Protein AF-A0A920QEJ7-F1 (afdb_monomer)

Secondary structure (DSSP, 8-state):
---TTHHHHTTS---S--EEEEEE-S--TTS-SPPEEEEEETTEEEEEETTT--EEEEETTT-TT--S--TTTSHHHHHHHHHHHHHHHHHTTPPPPPPPPP---

pLDDT: mean 90.76, std 13.03, range [43.34, 98.88]

Solvent-accessible surface area (backbone atoms only — not comparable to full-atom values): 6375 Å² total; per-residue (Å²): 134,86,70,67,58,53,37,52,80,68,70,74,46,74,61,84,73,67,64,49,78,49,78,42,65,52,66,54,98,82,60,82,58,79,33,30,35,34,34,35,52,78,52,33,37,35,40,36,36,62,80,81,67,49,66,43,21,28,45,49,78,86,35,74,80,63,79,60,75,36,25,86,82,39,48,70,58,38,57,51,50,51,51,51,45,54,48,50,41,61,76,67,68,56,80,76,64,78,69,74,77,79,80,81,126

Foldseek 3Di:
DDPQCVCVVVVVDDRPDQKDKDFAQDADPVNPDFGWMWMDGPQKIKIAGQQVRDIFMDRCVVCVPSPDGCCVVCVVVNVVRVVVRVVVCVVVVPDHHDHPDPDDD

Mean predicted aligned error: 5.77 Å

Nearest PDB structures (foldseek):
  7stv-assembly1_A-2  TM=8.929E-01  e=4.444E-08  Pedobacter yulinensis
  7stt-assembly1_A  TM=8.824E-01  e=5.049E-08  Pedobacter yulinensis
  6ust-assembly1_D-3  TM=9.494E-01  e=2.487E-07  Hungatella hathewayi
  7all-assembly1_AAA  TM=8.275E-01  e=1.475E-05  Bacteroides thetaiotaomicron VPI-5482
  7ebq-assembly1_A  TM=8.452E-01  e=1.465E-04  Akkermansia muciniphila ATCC BAA-835

Sequence (105 aa):
MERVWFPLFQQSGKPKRKELFFHFPNYAWHMDNRLGGAVRSGDHKLIRNYDDGSVELYNLKSDLGETKNLAKRHPNLAKRLDRKLGRWLKETDAWMPRPPKPSGK

Radius of gyration: 16.32 Å; Cα contacts (8 Å, |Δi|>4): 141; chains: 1; bounding box: 55×28×36 Å

Structure (mmCIF, N/CA/C/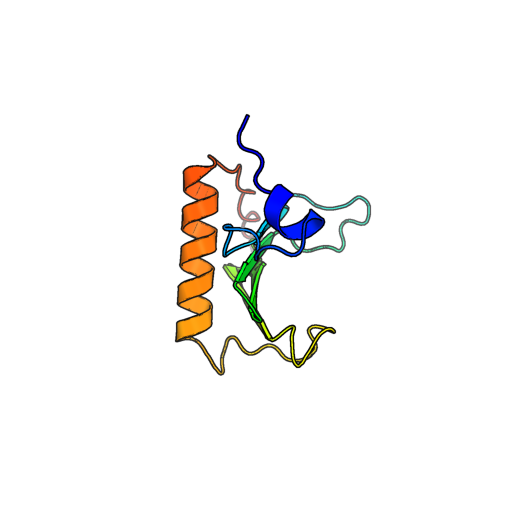O backbone):
data_AF-A0A920QEJ7-F1
#
_entry.id   AF-A0A920QEJ7-F1
#
loop_
_atom_site.group_PDB
_atom_site.id
_atom_site.type_symbol
_atom_site.label_atom_id
_atom_site.label_alt_id
_atom_site.label_comp_id
_atom_site.label_asym_id
_atom_site.label_entity_id
_atom_site.label_seq_id
_atom_site.pdbx_PDB_ins_code
_atom_site.Cartn_x
_atom_site.Cartn_y
_atom_site.Cartn_z
_atom_site.occupancy
_atom_site.B_iso_or_equiv
_atom_site.auth_seq_id
_atom_site.auth_comp_id
_atom_site.auth_asym_id
_atom_site.auth_atom_id
_atom_site.pdbx_PDB_model_num
ATOM 1 N N . MET A 1 1 ? -29.436 -1.795 -7.625 1.00 45.91 1 MET A N 1
ATOM 2 C CA . MET A 1 1 ? -28.375 -0.855 -7.198 1.00 45.91 1 MET A CA 1
ATOM 3 C C . MET A 1 1 ? -28.176 -1.026 -5.694 1.00 45.91 1 MET A C 1
ATOM 5 O O . MET A 1 1 ? -29.005 -0.556 -4.922 1.00 45.91 1 MET A O 1
ATOM 9 N N . GLU A 1 2 ? -27.181 -1.804 -5.260 1.00 52.84 2 GLU A N 1
ATOM 10 C CA . GLU A 1 2 ? -26.956 -2.043 -3.826 1.00 52.84 2 GLU A CA 1
ATOM 11 C C . GLU A 1 2 ? -26.425 -0.776 -3.140 1.00 52.84 2 GLU A C 1
ATOM 13 O O . GLU A 1 2 ? -25.421 -0.194 -3.548 1.00 52.84 2 GLU A O 1
ATOM 18 N N . ARG A 1 3 ? -27.114 -0.329 -2.084 1.00 61.12 3 ARG A N 1
ATOM 19 C CA . ARG A 1 3 ? -26.794 0.895 -1.334 1.00 61.12 3 ARG A CA 1
ATOM 20 C C . ARG A 1 3 ? -25.734 0.613 -0.266 1.00 61.12 3 ARG A C 1
ATOM 22 O O . ARG A 1 3 ? -26.015 0.630 0.929 1.00 61.12 3 ARG A O 1
ATOM 29 N N . VAL A 1 4 ? -24.506 0.342 -0.702 1.00 63.84 4 VAL A N 1
ATOM 30 C CA . VAL A 1 4 ? -23.386 -0.109 0.154 1.00 63.84 4 VAL A CA 1
ATOM 31 C C . VAL A 1 4 ? -23.019 0.890 1.272 1.00 63.84 4 VAL A C 1
ATOM 33 O O . VAL A 1 4 ? -22.476 0.492 2.302 1.00 63.84 4 VAL A O 1
ATOM 36 N N . TRP A 1 5 ? -23.351 2.174 1.107 1.00 66.31 5 TRP A N 1
ATOM 37 C CA . TRP A 1 5 ? -22.973 3.259 2.026 1.00 66.31 5 TRP A CA 1
ATOM 38 C C . TRP A 1 5 ? -24.079 3.711 2.987 1.00 66.31 5 TRP A C 1
ATOM 40 O O . TRP A 1 5 ? -23.798 4.444 3.931 1.00 66.31 5 TRP A O 1
ATOM 50 N N . PHE A 1 6 ? -25.323 3.265 2.785 1.00 73.19 6 PHE A N 1
ATOM 51 C CA . PHE A 1 6 ? -26.481 3.712 3.571 1.00 73.19 6 PHE A CA 1
ATOM 52 C C . PHE A 1 6 ? -26.311 3.535 5.095 1.00 73.19 6 PHE A C 1
ATOM 54 O O . PHE A 1 6 ? -26.622 4.475 5.827 1.00 73.19 6 PHE A O 1
ATOM 61 N N . PRO A 1 7 ? -25.735 2.418 5.592 1.00 80.06 7 PRO A N 1
ATOM 62 C CA . PRO A 1 7 ? -25.519 2.238 7.028 1.00 80.06 7 PRO A CA 1
ATOM 63 C C . PRO A 1 7 ? -24.563 3.260 7.650 1.00 80.06 7 PRO A C 1
ATOM 65 O O . PRO A 1 7 ? -24.700 3.588 8.825 1.00 80.06 7 PRO A O 1
ATOM 68 N N . LEU A 1 8 ? -23.608 3.780 6.870 1.00 84.25 8 LEU A N 1
ATOM 69 C CA . LEU A 1 8 ? -22.655 4.772 7.360 1.00 84.25 8 LEU A CA 1
ATOM 70 C C . LEU A 1 8 ? -23.334 6.133 7.548 1.00 84.25 8 LEU A C 1
ATOM 72 O O . LEU A 1 8 ? -23.151 6.764 8.584 1.00 84.25 8 LEU A O 1
ATOM 76 N 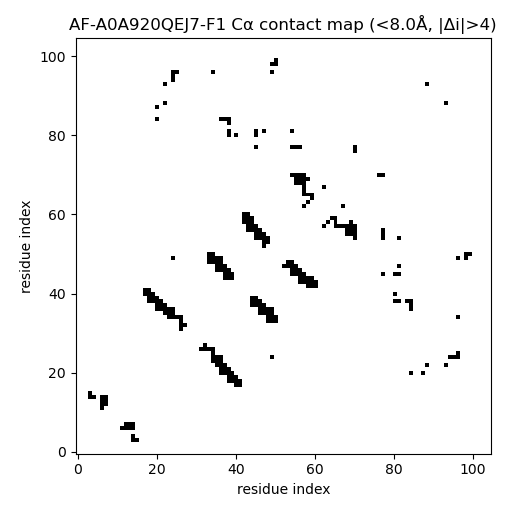N . PHE A 1 9 ? -24.156 6.557 6.582 1.00 86.00 9 PHE A N 1
ATOM 77 C CA . PHE A 1 9 ? -24.894 7.823 6.669 1.00 86.00 9 PHE A CA 1
ATOM 78 C C . PHE A 1 9 ? -25.968 7.810 7.757 1.00 86.00 9 PHE A C 1
ATOM 80 O O . PHE A 1 9 ? -26.212 8.829 8.389 1.00 86.00 9 PHE A O 1
ATOM 87 N N . GLN A 1 10 ? -26.583 6.652 7.998 1.00 88.94 10 GLN A N 1
ATOM 88 C CA . GLN A 1 10 ? -27.578 6.479 9.056 1.00 88.94 10 GLN A CA 1
ATOM 89 C C . GLN A 1 10 ? -26.970 6.147 10.423 1.00 88.94 10 GLN A C 1
ATOM 91 O O . GLN A 1 10 ? -27.717 5.934 11.372 1.00 88.94 10 GLN A O 1
ATOM 96 N N . GLN A 1 11 ? -25.639 6.038 10.522 1.00 85.19 11 GLN A N 1
ATOM 97 C CA . GLN A 1 11 ? -24.932 5.577 11.724 1.00 85.19 11 GLN A CA 1
ATOM 98 C C . GLN A 1 11 ? -25.437 4.222 12.268 1.00 85.19 11 GLN A C 1
ATOM 100 O O . GLN A 1 11 ? -25.219 3.885 13.428 1.00 85.19 11 GLN A O 1
ATOM 105 N N . SER A 1 12 ? -26.082 3.412 11.425 1.00 88.75 12 SER A N 1
ATOM 106 C CA . SER A 1 12 ? -26.687 2.127 11.796 1.00 88.75 12 SER A CA 1
ATOM 107 C C . SER A 1 12 ? -25.730 0.946 11.630 1.00 88.75 12 SER A C 1
ATOM 109 O O . SER A 1 12 ? -26.055 -0.185 11.989 1.00 88.75 12 SER A O 1
ATOM 111 N N . GLY A 1 13 ? -24.526 1.183 11.102 1.00 84.31 13 GLY A N 1
ATOM 112 C CA . GLY A 1 13 ? -23.497 0.159 11.008 1.00 84.31 13 GLY A CA 1
ATOM 113 C C . GLY A 1 13 ? -22.250 0.596 10.250 1.00 84.31 13 GLY A C 1
ATOM 114 O O . GLY A 1 13 ? -22.113 1.728 9.792 1.00 84.31 13 GLY A O 1
ATOM 115 N N . LYS A 1 14 ? -21.313 -0.343 10.103 1.00 80.81 14 LYS A N 1
ATOM 116 C CA . LYS A 1 14 ? -20.095 -0.157 9.304 1.00 80.81 14 LYS A CA 1
ATOM 117 C C . LYS A 1 14 ? -20.322 -0.643 7.867 1.00 80.81 14 LYS A C 1
ATOM 119 O O . LYS A 1 14 ? -21.116 -1.564 7.661 1.00 80.81 14 LYS A O 1
ATOM 124 N N . PRO A 1 15 ? -19.602 -0.092 6.872 1.00 80.81 15 PRO A N 1
ATOM 125 C CA . PRO A 1 15 ? -19.606 -0.644 5.523 1.00 80.81 15 PRO A CA 1
ATOM 126 C C . PRO A 1 15 ? -19.252 -2.136 5.546 1.00 80.81 15 PRO A C 1
ATOM 128 O O . PRO A 1 15 ? -18.331 -2.548 6.251 1.00 80.81 15 PRO A O 1
ATOM 131 N N . LYS A 1 16 ? -19.949 -2.947 4.740 1.00 83.56 16 LYS A N 1
ATOM 132 C CA . LYS A 1 16 ? -19.685 -4.397 4.646 1.00 83.56 16 LYS A CA 1
ATOM 133 C C . LYS A 1 16 ? -18.284 -4.715 4.104 1.00 83.56 16 LYS A C 1
ATOM 135 O O . LYS A 1 16 ? -17.745 -5.789 4.368 1.00 83.56 16 LYS A O 1
ATOM 140 N N . ARG A 1 17 ? -17.698 -3.799 3.327 1.00 86.12 17 ARG A N 1
ATOM 141 C CA . ARG A 1 17 ? -16.398 -3.977 2.674 1.00 86.12 17 ARG A CA 1
ATOM 142 C C . ARG A 1 17 ? -15.266 -3.971 3.708 1.00 86.12 17 ARG A C 1
ATOM 144 O O . ARG A 1 17 ? -15.055 -2.973 4.392 1.00 86.12 17 ARG A O 1
ATOM 151 N N . LYS A 1 18 ? -14.513 -5.073 3.779 1.00 90.56 18 LYS A N 1
ATOM 152 C CA . LYS A 1 18 ? -13.416 -5.267 4.744 1.00 90.56 18 LYS A CA 1
ATOM 153 C C . LYS A 1 18 ? -12.076 -4.699 4.264 1.00 90.56 18 LYS A C 1
ATOM 155 O O . LYS A 1 18 ? -11.255 -4.309 5.093 1.00 90.56 18 LYS A O 1
ATOM 160 N N . GLU A 1 19 ? -11.867 -4.623 2.949 1.00 96.31 19 GLU A N 1
ATOM 161 C CA . GL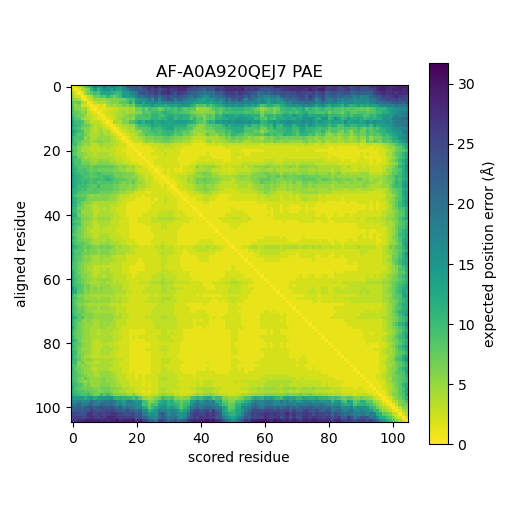U A 1 19 ? -10.606 -4.183 2.350 1.00 96.31 19 GLU A CA 1
ATOM 162 C C . GLU A 1 19 ? -10.786 -3.057 1.327 1.00 96.31 19 GLU A C 1
ATOM 164 O O . GLU A 1 19 ? -11.779 -3.003 0.600 1.00 96.31 19 GLU A O 1
ATOM 169 N N . LEU A 1 20 ? -9.826 -2.134 1.282 1.00 97.38 20 LEU A N 1
ATOM 170 C CA . LEU A 1 20 ? -9.630 -1.193 0.176 1.00 97.38 20 LEU A CA 1
ATOM 171 C C . LEU A 1 20 ? -8.448 -1.671 -0.654 1.00 97.38 20 LEU A C 1
ATOM 173 O O . LEU A 1 20 ? -7.417 -1.996 -0.069 1.00 97.38 20 LEU A O 1
ATOM 177 N N . PHE A 1 21 ? -8.579 -1.646 -1.974 1.00 98.44 21 PHE A N 1
ATOM 178 C CA . PHE A 1 21 ? -7.500 -1.972 -2.895 1.00 98.44 21 PHE A CA 1
ATOM 179 C C . PHE A 1 21 ? -7.195 -0.779 -3.792 1.00 98.44 21 PHE A C 1
ATOM 181 O O . PHE A 1 21 ? -8.096 -0.031 -4.168 1.00 98.44 21 PHE A O 1
ATOM 188 N N . PHE A 1 22 ? -5.921 -0.620 -4.121 1.00 98.19 22 PHE A N 1
ATOM 189 C CA . PHE A 1 22 ? -5.411 0.403 -5.017 1.00 98.19 22 PHE A CA 1
ATOM 190 C C . PHE A 1 22 ? -4.440 -0.254 -5.988 1.00 98.19 22 PHE A C 1
ATOM 192 O O . PHE A 1 22 ? -3.650 -1.119 -5.601 1.00 98.19 22 PHE A O 1
ATOM 199 N N . HIS A 1 23 ? -4.485 0.180 -7.238 1.00 98.06 23 HIS A N 1
ATOM 200 C CA . HIS A 1 23 ? -3.592 -0.273 -8.288 1.00 98.06 23 HIS A CA 1
ATOM 201 C C . HIS A 1 23 ? -3.135 0.941 -9.084 1.00 98.06 23 HIS A C 1
ATOM 203 O O . HIS A 1 23 ? -3.961 1.658 -9.643 1.00 98.06 23 HIS A O 1
ATOM 209 N N . PHE A 1 24 ? -1.828 1.183 -9.096 1.00 96.25 24 PHE A N 1
ATOM 210 C CA . PHE A 1 24 ? -1.221 2.289 -9.820 1.00 96.25 24 P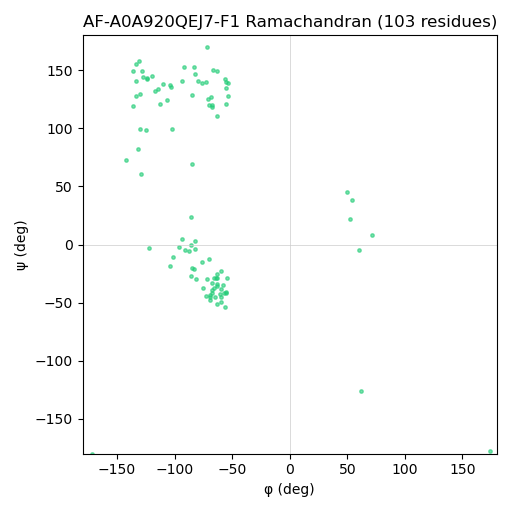HE A CA 1
ATOM 211 C C . PHE A 1 24 ? -0.028 1.766 -10.637 1.00 96.25 24 PHE A C 1
ATOM 213 O O . PHE A 1 24 ? 1.118 1.823 -10.185 1.00 96.25 24 PHE A O 1
ATOM 220 N N . PRO A 1 25 ? -0.289 1.195 -11.828 1.00 95.25 25 PRO A N 1
ATOM 221 C CA . PRO A 1 25 ? 0.727 0.596 -12.691 1.00 95.25 25 PRO A CA 1
ATOM 222 C C . PRO A 1 25 ? 1.393 1.632 -13.612 1.00 95.25 25 PRO A C 1
ATOM 224 O O . PRO A 1 25 ? 1.885 1.270 -14.675 1.00 95.25 25 PRO A O 1
ATOM 227 N N . ASN A 1 26 ? 1.375 2.915 -13.239 1.00 92.19 26 ASN A N 1
ATOM 228 C CA . ASN A 1 26 ? 1.855 4.014 -14.070 1.00 92.19 26 ASN A CA 1
ATOM 229 C C . ASN A 1 26 ? 2.797 4.931 -13.289 1.00 92.19 26 ASN A C 1
ATOM 231 O O . ASN A 1 26 ? 2.736 5.021 -12.060 1.00 92.19 26 ASN A O 1
ATOM 235 N N . TYR A 1 27 ? 3.632 5.658 -14.022 1.00 91.50 27 TYR A N 1
ATOM 236 C CA . TYR A 1 27 ? 4.288 6.837 -13.481 1.00 91.50 27 TYR A CA 1
ATOM 237 C C . TYR A 1 27 ? 3.320 8.023 -13.495 1.00 91.50 27 TYR A C 1
ATOM 239 O O . TYR A 1 27 ? 2.534 8.202 -14.428 1.00 91.50 27 TYR A O 1
ATOM 247 N N . ALA A 1 28 ? 3.373 8.830 -12.444 1.00 90.12 28 ALA A N 1
ATOM 248 C CA . ALA A 1 28 ? 2.801 10.162 -12.412 1.00 90.12 28 ALA A CA 1
ATOM 249 C C . ALA A 1 28 ? 3.646 11.109 -13.276 1.00 90.12 28 ALA A C 1
ATOM 251 O O . ALA A 1 28 ? 4.754 10.778 -13.691 1.00 90.12 28 ALA A O 1
ATOM 252 N N . TRP A 1 29 ? 3.135 12.315 -13.516 1.00 91.44 29 TRP A N 1
ATOM 253 C CA . TRP A 1 29 ? 3.764 13.325 -14.376 1.00 91.44 29 TRP A CA 1
ATOM 254 C C . TRP A 1 29 ? 5.217 13.669 -14.000 1.00 91.44 29 TRP A C 1
ATOM 256 O O . TRP A 1 29 ? 5.995 14.020 -14.880 1.00 91.44 29 TRP A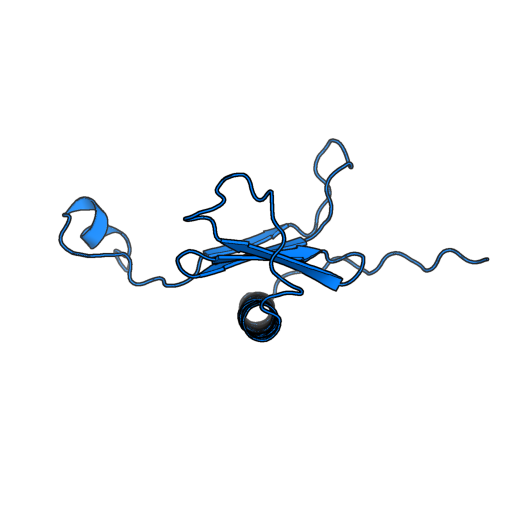 O 1
ATOM 266 N N . HIS A 1 30 ? 5.591 13.544 -12.724 1.00 92.06 30 HIS A N 1
ATOM 267 C CA . HIS A 1 30 ? 6.940 13.825 -12.226 1.00 92.06 30 HIS A CA 1
ATOM 268 C C . HIS A 1 30 ? 7.900 12.625 -12.308 1.00 92.06 30 HIS A C 1
ATOM 270 O O . HIS A 1 30 ? 9.067 12.778 -11.990 1.00 92.06 30 HIS A O 1
ATOM 276 N N . MET A 1 31 ? 7.438 11.431 -12.701 1.00 89.69 31 MET A N 1
ATOM 277 C CA . MET A 1 31 ? 8.243 10.203 -12.862 1.00 89.69 31 MET A CA 1
ATOM 278 C C . MET A 1 31 ? 8.966 9.669 -11.605 1.00 89.69 31 MET A C 1
ATOM 280 O O . MET A 1 31 ? 9.505 8.569 -11.643 1.00 89.69 31 MET A O 1
ATOM 284 N N . ASP A 1 32 ? 8.912 10.377 -10.476 1.00 89.75 32 ASP A N 1
ATOM 285 C CA . ASP A 1 32 ? 9.580 9.973 -9.225 1.00 89.75 32 ASP A CA 1
ATOM 286 C C . ASP A 1 32 ? 8.813 8.951 -8.362 1.00 89.75 32 ASP A C 1
ATOM 288 O O . ASP A 1 32 ? 9.307 8.520 -7.319 1.00 89.75 32 ASP A O 1
ATOM 292 N N . ASN A 1 33 ? 7.589 8.557 -8.732 1.00 91.31 33 ASN A N 1
ATOM 293 C CA . ASN A 1 33 ? 6.869 7.527 -7.977 1.00 91.31 33 ASN A CA 1
ATOM 294 C C . ASN A 1 33 ? 7.297 6.119 -8.401 1.00 91.31 33 ASN A C 1
ATOM 296 O O . ASN A 1 33 ? 7.602 5.855 -9.560 1.00 91.31 33 ASN A O 1
ATOM 300 N N . ARG A 1 34 ? 7.183 5.167 -7.476 1.00 92.62 34 ARG A N 1
ATOM 301 C CA . ARG A 1 34 ? 7.215 3.745 -7.824 1.00 92.62 34 ARG A CA 1
ATOM 302 C C . ARG A 1 34 ? 5.839 3.291 -8.298 1.00 92.62 34 ARG A C 1
ATOM 304 O O . ARG A 1 34 ? 4.806 3.784 -7.834 1.00 92.62 34 ARG A O 1
ATOM 311 N N . LEU A 1 35 ? 5.831 2.343 -9.228 1.00 95.12 35 LEU A N 1
ATOM 312 C CA . LEU A 1 35 ? 4.621 1.639 -9.634 1.00 95.12 35 LEU A CA 1
ATOM 313 C C . LEU A 1 35 ? 4.280 0.615 -8.559 1.00 95.12 35 LEU A C 1
ATOM 315 O O . LEU A 1 35 ? 5.162 -0.077 -8.046 1.00 95.12 35 LEU A O 1
ATOM 319 N N . GLY A 1 36 ? 3.000 0.481 -8.236 1.00 96.88 36 GLY A N 1
ATOM 320 C CA . GLY A 1 36 ? 2.629 -0.413 -7.156 1.00 96.88 36 GLY A CA 1
ATOM 321 C C . GLY A 1 36 ? 1.144 -0.647 -6.982 1.00 96.88 36 GLY A C 1
ATOM 322 O O . GLY A 1 36 ? 0.279 -0.155 -7.712 1.00 96.88 36 GLY A O 1
ATOM 323 N N . GLY A 1 37 ? 0.851 -1.466 -5.987 1.00 98.25 37 GLY A N 1
ATOM 324 C CA . GLY A 1 37 ? -0.496 -1.728 -5.514 1.00 98.25 37 GLY A CA 1
ATOM 325 C C . GLY A 1 37 ? -0.535 -1.652 -4.006 1.00 98.25 37 GLY A C 1
ATOM 326 O O . GLY A 1 37 ? 0.472 -1.873 -3.337 1.00 98.25 37 GLY A O 1
ATOM 327 N N . ALA A 1 38 ? -1.708 -1.361 -3.462 1.00 98.69 38 ALA A N 1
ATOM 328 C CA . ALA A 1 38 ? -1.893 -1.326 -2.025 1.00 98.69 38 ALA A CA 1
ATOM 329 C C . ALA A 1 38 ? -3.188 -2.011 -1.611 1.00 98.69 38 ALA A C 1
ATOM 331 O O . ALA A 1 38 ? -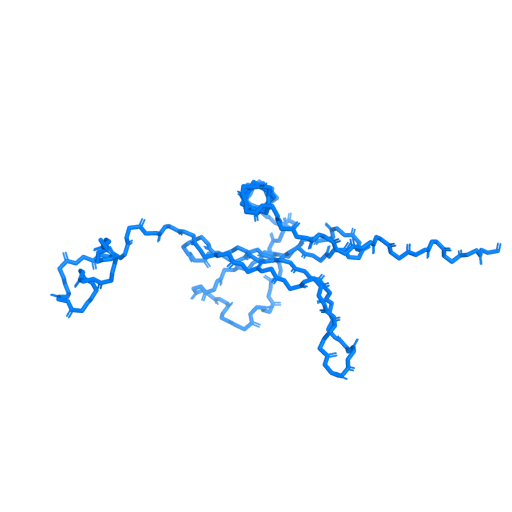4.189 -1.978 -2.324 1.00 98.69 38 ALA A O 1
ATOM 332 N N . VAL A 1 39 ? -3.175 -2.599 -0.419 1.00 98.81 39 VAL A N 1
ATOM 333 C CA . VAL A 1 39 ? -4.379 -3.086 0.250 1.00 98.81 39 VAL A CA 1
ATOM 334 C C . VAL A 1 39 ? -4.419 -2.568 1.679 1.00 98.81 39 VAL A C 1
ATOM 336 O O . VAL A 1 39 ? -3.462 -2.734 2.432 1.00 98.81 39 VAL A O 1
ATOM 339 N N . ARG A 1 40 ? -5.545 -1.976 2.082 1.00 98.31 40 ARG A N 1
ATOM 340 C CA . ARG A 1 40 ? -5.833 -1.657 3.485 1.00 98.31 40 ARG A CA 1
ATOM 341 C C . ARG A 1 40 ? -6.879 -2.620 4.023 1.00 98.31 40 ARG A C 1
ATOM 343 O O . ARG A 1 40 ? -7.971 -2.708 3.472 1.00 98.31 40 ARG A O 1
ATOM 350 N N . SER A 1 41 ? -6.555 -3.304 5.115 1.00 97.69 41 SER A N 1
ATOM 351 C CA . SER A 1 41 ? -7.412 -4.272 5.805 1.00 97.69 41 SER A CA 1
ATOM 352 C C . SER A 1 41 ? -7.438 -3.934 7.296 1.00 97.69 41 SER A C 1
ATOM 354 O O . SER A 1 41 ? -6.517 -4.285 8.037 1.00 97.69 41 SER A O 1
ATOM 356 N N . GLY A 1 42 ? -8.499 -3.257 7.740 1.00 95.50 42 GLY A N 1
ATOM 357 C CA . GLY A 1 42 ? -8.569 -2.693 9.091 1.00 95.50 42 GLY A CA 1
ATOM 358 C C . GLY A 1 42 ? -7.475 -1.643 9.322 1.00 95.50 42 GLY A C 1
ATOM 359 O O . GLY A 1 42 ? -7.336 -0.700 8.536 1.00 95.50 42 GLY A O 1
ATOM 360 N N . ASP A 1 43 ? -6.690 -1.836 10.381 1.00 97.94 43 ASP A N 1
ATOM 361 C CA . ASP A 1 43 ? -5.616 -0.917 10.786 1.00 97.94 43 ASP A CA 1
ATOM 362 C C . ASP A 1 43 ? -4.361 -1.031 9.913 1.00 97.94 43 ASP A C 1
ATOM 364 O O . ASP A 1 43 ? -3.511 -0.150 9.950 1.00 97.94 43 ASP A O 1
ATOM 368 N N . HIS A 1 44 ? -4.225 -2.096 9.119 1.00 98.69 44 HIS A N 1
ATOM 369 C CA . HIS A 1 44 ? -2.992 -2.365 8.385 1.00 98.69 44 HIS A CA 1
ATOM 370 C C . HIS A 1 44 ? -3.117 -2.019 6.907 1.00 98.69 44 HIS A C 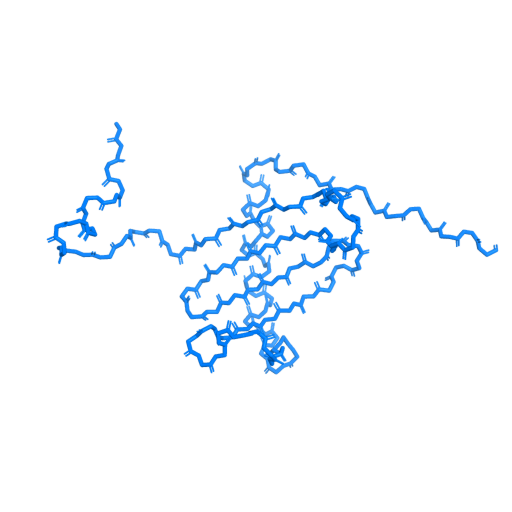1
ATOM 372 O O . HIS A 1 44 ? -4.110 -2.371 6.262 1.00 98.69 44 HIS A O 1
ATOM 378 N N . LYS A 1 45 ? -2.075 -1.389 6.366 1.00 98.81 45 LYS A N 1
ATOM 379 C CA . LYS A 1 45 ? -1.888 -1.151 4.934 1.00 98.81 45 LYS A CA 1
ATOM 380 C C . LYS A 1 45 ? -0.640 -1.884 4.466 1.00 98.81 45 LYS A C 1
ATOM 382 O O . LYS A 1 45 ? 0.396 -1.812 5.118 1.00 98.81 45 LYS A O 1
ATOM 387 N N . LEU A 1 46 ? -0.765 -2.602 3.358 1.00 98.88 46 LEU A N 1
ATOM 388 C CA . LEU A 1 46 ? 0.356 -3.181 2.631 1.00 98.88 46 LEU A CA 1
ATOM 389 C C . LEU A 1 46 ? 0.521 -2.445 1.304 1.00 98.88 46 LEU A C 1
ATOM 391 O O . LEU A 1 46 ? -0.482 -2.189 0.637 1.00 98.88 46 LEU A O 1
ATOM 395 N N . ILE A 1 47 ? 1.764 -2.156 0.931 1.00 98.81 47 ILE A N 1
ATOM 396 C CA . ILE A 1 47 ? 2.171 -1.671 -0.390 1.00 98.81 47 ILE A CA 1
ATOM 397 C C . ILE A 1 47 ? 3.054 -2.749 -1.030 1.00 98.81 47 ILE A C 1
ATOM 399 O O . ILE A 1 47 ? 3.928 -3.295 -0.359 1.00 98.81 47 ILE A O 1
ATOM 403 N N . ARG A 1 48 ? 2.814 -3.072 -2.303 1.00 98.50 48 ARG A N 1
ATOM 404 C CA . ARG A 1 48 ? 3.690 -3.893 -3.149 1.00 98.50 48 ARG A CA 1
ATOM 405 C C . ARG A 1 48 ? 4.268 -3.002 -4.244 1.00 98.50 48 ARG A C 1
ATOM 407 O O . ARG A 1 48 ? 3.494 -2.468 -5.039 1.00 98.50 48 ARG A O 1
ATOM 414 N N . ASN A 1 49 ? 5.590 -2.900 -4.304 1.00 97.19 49 ASN A N 1
ATOM 415 C CA . ASN A 1 49 ? 6.307 -2.227 -5.383 1.00 97.19 49 ASN A CA 1
ATOM 416 C C . ASN A 1 49 ? 6.509 -3.215 -6.545 1.00 97.19 49 ASN A C 1
ATOM 418 O O . ASN A 1 49 ? 6.912 -4.358 -6.328 1.00 97.19 49 ASN A O 1
ATOM 422 N N . TYR A 1 50 ? 6.137 -2.835 -7.769 1.00 95.06 50 TYR A N 1
ATOM 423 C CA . TYR A 1 50 ? 6.101 -3.765 -8.911 1.00 95.06 50 TYR A CA 1
ATOM 424 C C . TYR A 1 50 ? 7.436 -3.934 -9.639 1.00 95.06 50 TYR A C 1
ATOM 426 O O . TYR A 1 50 ? 7.616 -4.920 -10.346 1.00 95.06 50 TYR A O 1
ATOM 434 N N . ASP A 1 51 ? 8.351 -2.988 -9.477 1.00 90.12 51 ASP A N 1
ATOM 435 C CA . ASP A 1 51 ? 9.692 -2.993 -10.059 1.00 90.12 51 ASP A CA 1
ATOM 436 C C . ASP A 1 51 ? 10.590 -4.092 -9.468 1.00 90.12 51 ASP A C 1
ATOM 438 O O . ASP A 1 51 ? 11.283 -4.771 -10.222 1.00 90.12 51 ASP A O 1
ATOM 442 N N . ASP A 1 52 ? 10.545 -4.309 -8.150 1.00 93.19 52 ASP A N 1
ATOM 443 C CA . ASP A 1 52 ? 11.365 -5.317 -7.453 1.00 93.19 52 ASP A CA 1
ATOM 444 C C . ASP A 1 52 ? 10.554 -6.359 -6.658 1.00 93.19 52 ASP A C 1
ATOM 446 O O . ASP A 1 52 ? 11.121 -7.283 -6.072 1.00 93.19 52 ASP A O 1
ATOM 450 N N . GLY A 1 53 ? 9.225 -6.227 -6.615 1.00 94.19 53 GLY A N 1
ATOM 451 C CA . GLY A 1 53 ? 8.348 -7.108 -5.844 1.00 94.19 53 GLY A CA 1
ATOM 452 C C . GLY A 1 53 ? 8.436 -6.915 -4.325 1.00 94.19 53 GLY A C 1
ATOM 453 O O . GLY A 1 53 ? 7.859 -7.712 -3.579 1.00 94.19 53 GLY A O 1
ATOM 454 N N . SER A 1 54 ? 9.145 -5.889 -3.846 1.00 97.50 54 SER A N 1
ATOM 455 C CA . SER A 1 54 ? 9.251 -5.580 -2.422 1.00 97.50 54 SER A CA 1
ATOM 456 C C . SER A 1 54 ? 7.891 -5.214 -1.834 1.00 97.50 54 SER A C 1
ATOM 458 O O . SER A 1 54 ? 7.008 -4.665 -2.500 1.00 97.50 54 SER A O 1
ATOM 460 N N . VAL A 1 55 ? 7.720 -5.536 -0.552 1.00 98.56 55 VAL A N 1
ATOM 461 C CA . VAL A 1 55 ? 6.503 -5.223 0.196 1.00 98.56 55 VAL A CA 1
ATOM 462 C C . VAL A 1 55 ? 6.805 -4.412 1.441 1.00 98.56 55 VAL A C 1
ATOM 464 O O . VAL A 1 55 ? 7.783 -4.646 2.157 1.00 98.56 55 VAL A O 1
ATOM 467 N N . GLU A 1 56 ? 5.894 -3.500 1.733 1.00 98.75 56 GLU A N 1
ATOM 468 C CA . GLU A 1 56 ? 5.911 -2.647 2.911 1.00 98.75 56 GLU A CA 1
ATOM 469 C C . GLU A 1 56 ? 4.603 -2.839 3.668 1.00 98.75 56 GLU A C 1
ATOM 471 O O . GLU A 1 56 ? 3.549 -3.054 3.068 1.00 98.75 56 GLU A O 1
ATOM 476 N N . LEU A 1 57 ? 4.671 -2.831 4.996 1.00 98.88 57 LEU A N 1
ATOM 477 C CA . LEU A 1 57 ? 3.515 -3.051 5.859 1.00 98.88 57 LEU A CA 1
ATOM 478 C C . LEU A 1 57 ? 3.500 -1.993 6.954 1.00 98.88 57 LEU A C 1
ATOM 480 O O . LEU A 1 57 ? 4.467 -1.878 7.698 1.00 98.88 57 LEU A O 1
ATOM 484 N N . TYR A 1 58 ? 2.379 -1.302 7.112 1.00 98.88 58 TYR A N 1
ATOM 485 C CA . TYR A 1 58 ? 2.206 -0.246 8.108 1.00 98.88 58 TYR A CA 1
ATOM 486 C C . TYR A 1 58 ? 0.953 -0.485 8.937 1.00 98.88 58 TYR A C 1
ATOM 488 O O . TYR A 1 58 ? -0.034 -1.043 8.447 1.00 98.88 58 TYR A O 1
ATOM 496 N N . ASN A 1 59 ? 0.985 -0.049 10.194 1.00 98.69 59 ASN A N 1
ATOM 497 C CA . ASN A 1 59 ? -0.195 0.032 11.046 1.00 98.69 59 ASN A CA 1
ATOM 498 C C . ASN A 1 59 ? -0.649 1.495 11.115 1.00 98.69 59 ASN A C 1
ATOM 500 O O . ASN A 1 59 ? -0.119 2.274 11.897 1.00 98.69 59 ASN A O 1
ATOM 504 N N . LEU A 1 60 ? -1.663 1.847 10.329 1.00 98.38 60 LEU A N 1
ATOM 505 C CA . LEU A 1 60 ? -2.178 3.210 10.193 1.00 98.38 60 LEU A CA 1
ATOM 506 C C . LEU A 1 60 ? -2.918 3.721 11.436 1.00 98.38 60 LEU A C 1
ATOM 508 O O . LEU A 1 60 ? -3.203 4.912 11.518 1.00 98.38 60 LEU A O 1
ATOM 512 N N . LYS A 1 61 ? -3.258 2.848 12.395 1.00 98.06 61 LYS A N 1
ATOM 513 C CA . LYS A 1 61 ? -3.841 3.274 13.675 1.00 98.06 61 LYS A CA 1
ATOM 514 C C . LYS A 1 61 ? -2.780 3.875 14.596 1.00 98.06 61 LYS A C 1
ATOM 516 O O . LYS A 1 61 ? -3.080 4.819 15.316 1.00 98.06 61 LYS A O 1
ATOM 521 N N . SER A 1 62 ? -1.567 3.323 14.590 1.00 98.06 62 SER A N 1
ATOM 522 C CA . SER A 1 62 ? -0.455 3.778 15.439 1.00 98.06 62 SER A CA 1
ATOM 523 C C . SER A 1 62 ? 0.609 4.596 14.701 1.00 98.06 62 SER A C 1
ATOM 525 O O . SER A 1 62 ? 1.405 5.264 15.345 1.00 98.06 62 SER A O 1
ATOM 527 N N . ASP A 1 63 ? 0.660 4.505 13.374 1.00 98.44 63 ASP A N 1
ATOM 528 C CA . ASP A 1 63 ? 1.678 5.106 12.508 1.00 98.44 63 ASP A CA 1
ATOM 529 C C . ASP A 1 63 ? 1.014 5.616 11.221 1.00 98.44 63 ASP A C 1
ATOM 531 O O . ASP A 1 63 ? 1.101 5.011 10.152 1.00 98.44 63 ASP A O 1
ATOM 535 N N . LEU A 1 64 ? 0.271 6.720 11.347 1.00 97.94 64 LEU A N 1
ATOM 536 C CA . LEU A 1 64 ? -0.450 7.328 10.224 1.00 97.94 64 LEU A CA 1
ATOM 537 C C . LEU A 1 64 ? 0.501 7.848 9.131 1.00 97.94 64 LEU A C 1
ATOM 539 O O . LEU A 1 64 ? 0.119 7.880 7.966 1.00 97.94 64 LEU A O 1
ATOM 543 N N . GLY A 1 65 ? 1.723 8.236 9.512 1.00 98.19 65 GLY A N 1
ATOM 544 C CA . GLY A 1 65 ? 2.754 8.748 8.608 1.00 98.19 65 GLY A CA 1
ATOM 545 C C . GLY A 1 65 ? 3.548 7.671 7.869 1.00 98.19 65 GLY A C 1
ATOM 546 O O . GLY A 1 65 ? 4.480 8.022 7.155 1.00 98.19 65 GLY A O 1
ATOM 547 N N . GLU A 1 66 ? 3.216 6.386 8.050 1.00 98.50 66 GLU A N 1
ATOM 548 C CA . GLU A 1 66 ? 3.894 5.259 7.390 1.00 98.50 66 GLU A CA 1
ATOM 549 C C . GLU A 1 66 ? 5.419 5.262 7.618 1.00 98.50 66 GLU A C 1
ATOM 551 O O . GLU A 1 66 ? 6.218 4.951 6.738 1.00 98.50 66 GLU A O 1
ATOM 556 N N . THR A 1 67 ? 5.844 5.626 8.828 1.00 98.56 67 THR A N 1
ATOM 557 C CA . THR A 1 67 ? 7.260 5.825 9.167 1.00 98.56 67 THR A CA 1
ATOM 558 C C . THR A 1 67 ? 7.984 4.527 9.520 1.00 98.56 67 THR A C 1
ATOM 560 O O . THR A 1 67 ? 9.213 4.452 9.447 1.00 98.56 67 THR A O 1
ATOM 563 N N . LYS A 1 68 ? 7.249 3.475 9.903 1.00 98.50 68 LYS A N 1
ATOM 564 C CA . LYS A 1 68 ? 7.819 2.222 10.405 1.00 98.50 68 LYS A CA 1
ATOM 565 C C . LYS A 1 68 ? 7.323 1.021 9.613 1.00 98.50 68 LYS A C 1
ATOM 567 O O . LYS A 1 68 ? 6.286 0.435 9.917 1.00 98.50 68 LYS A O 1
ATOM 572 N N . ASN A 1 69 ? 8.139 0.570 8.663 1.00 98.75 69 ASN A N 1
ATOM 573 C CA . ASN A 1 69 ? 7.857 -0.650 7.912 1.00 98.75 69 ASN A CA 1
ATOM 574 C C . ASN A 1 69 ? 7.944 -1.902 8.816 1.00 98.75 69 ASN A C 1
ATOM 576 O O . ASN A 1 69 ? 8.985 -2.251 9.382 1.00 98.75 69 ASN A O 1
ATOM 580 N N . LEU A 1 70 ? 6.816 -2.597 8.937 1.00 98.75 70 LEU A N 1
ATOM 581 C CA . LEU A 1 70 ? 6.589 -3.777 9.763 1.00 98.75 70 LEU A CA 1
ATOM 582 C C . LEU A 1 70 ? 6.731 -5.100 8.999 1.00 98.75 70 LEU A C 1
ATOM 584 O O . LEU A 1 70 ? 6.609 -6.155 9.622 1.00 98.75 70 LEU A O 1
ATOM 588 N N . ALA A 1 71 ? 6.997 -5.091 7.688 1.00 98.62 71 ALA A N 1
ATOM 589 C CA . ALA A 1 71 ? 6.936 -6.293 6.850 1.00 98.62 71 ALA A CA 1
ATOM 590 C C . ALA A 1 71 ? 7.862 -7.415 7.351 1.00 98.62 71 ALA A C 1
ATOM 592 O O . ALA A 1 71 ? 7.440 -8.567 7.448 1.00 98.62 71 ALA A O 1
ATOM 593 N N . LYS A 1 72 ? 9.088 -7.069 7.771 1.00 98.38 72 LYS A N 1
ATOM 594 C CA . LYS A 1 72 ? 10.054 -8.023 8.350 1.00 98.38 72 LYS A CA 1
ATOM 595 C C . LYS A 1 72 ? 9.675 -8.495 9.759 1.00 98.38 72 LYS A C 1
ATOM 597 O O . LYS A 1 72 ? 10.005 -9.612 10.133 1.00 98.38 72 LYS A O 1
ATOM 602 N N . ARG A 1 73 ? 8.981 -7.658 10.540 1.00 98.50 73 ARG A N 1
ATOM 603 C CA . ARG A 1 73 ? 8.544 -7.988 11.912 1.00 98.50 73 ARG A CA 1
ATOM 604 C C . ARG A 1 73 ? 7.271 -8.836 11.926 1.00 98.50 73 ARG A C 1
ATOM 606 O O . ARG A 1 73 ? 7.081 -9.639 12.831 1.00 98.50 73 ARG A O 1
ATOM 613 N N . HIS A 1 74 ? 6.412 -8.681 10.919 1.00 98.38 74 HIS A N 1
ATOM 614 C CA . HIS A 1 74 ? 5.141 -9.396 10.791 1.00 98.38 74 HIS A CA 1
ATOM 615 C C . HIS A 1 74 ? 4.995 -10.060 9.405 1.00 98.38 74 HIS A C 1
ATOM 617 O O . HIS A 1 74 ? 4.034 -9.777 8.677 1.00 98.38 74 HIS A O 1
ATOM 623 N N . PRO A 1 75 ? 5.898 -10.988 9.029 1.00 98.56 75 PRO A N 1
ATOM 624 C CA . PRO A 1 75 ? 5.963 -11.542 7.672 1.00 98.56 75 PRO A CA 1
ATOM 625 C C . PRO A 1 75 ? 4.697 -12.313 7.276 1.00 98.56 75 PRO A C 1
ATOM 627 O O . PRO A 1 75 ? 4.250 -12.248 6.132 1.00 98.56 75 PRO A O 1
ATOM 630 N N . ASN A 1 76 ? 4.050 -12.988 8.230 1.00 98.69 76 ASN A N 1
ATOM 631 C CA . ASN A 1 76 ? 2.800 -13.711 7.983 1.00 98.69 76 ASN A CA 1
ATOM 632 C C . ASN A 1 76 ? 1.638 -12.770 7.632 1.00 98.69 76 ASN A C 1
ATOM 634 O O . ASN A 1 76 ? 0.813 -13.093 6.773 1.00 98.69 76 ASN A O 1
ATOM 638 N N . LEU A 1 77 ? 1.573 -11.600 8.277 1.00 98.62 77 LEU A N 1
ATOM 639 C CA . LEU A 1 77 ? 0.571 -10.582 7.972 1.00 98.62 77 LEU A CA 1
ATOM 640 C C . LEU A 1 77 ? 0.842 -9.959 6.603 1.00 98.62 77 LEU A C 1
ATOM 642 O O . LEU A 1 77 ? -0.087 -9.877 5.798 1.00 98.62 77 LEU A O 1
ATOM 646 N N . ALA A 1 78 ? 2.102 -9.615 6.319 1.00 98.75 78 ALA A N 1
ATOM 647 C CA . ALA A 1 78 ? 2.516 -9.107 5.015 1.00 98.75 78 ALA A CA 1
ATOM 648 C C . ALA A 1 78 ? 2.137 -10.094 3.898 1.00 98.75 78 ALA A C 1
ATOM 650 O O . ALA A 1 78 ? 1.348 -9.755 3.023 1.00 98.75 78 ALA A O 1
ATOM 651 N N . LYS A 1 79 ? 2.549 -11.366 4.001 1.00 98.75 79 LYS A N 1
ATOM 652 C CA . LYS A 1 79 ? 2.209 -12.425 3.031 1.00 98.75 79 LYS A CA 1
ATOM 653 C C . LYS A 1 79 ? 0.701 -12.635 2.876 1.00 98.75 79 LYS A C 1
ATOM 655 O O . LYS A 1 79 ? 0.214 -12.982 1.800 1.00 98.75 79 LYS A O 1
ATOM 660 N N . ARG A 1 80 ? -0.080 -12.478 3.948 1.00 98.75 80 ARG A N 1
ATOM 661 C CA . ARG A 1 80 ? -1.543 -12.597 3.877 1.00 98.75 80 ARG A CA 1
ATOM 662 C C . ARG A 1 80 ? -2.165 -11.445 3.095 1.00 98.75 80 ARG A C 1
ATOM 664 O O . ARG A 1 80 ? -3.010 -11.712 2.247 1.00 98.75 80 ARG A O 1
ATOM 671 N N . LEU A 1 81 ? -1.783 -10.205 3.390 1.00 98.81 81 LEU A N 1
ATOM 672 C CA . LEU A 1 81 ? -2.306 -9.037 2.681 1.00 98.81 81 LEU A CA 1
ATOM 673 C C . LEU A 1 81 ? -1.827 -9.010 1.230 1.00 98.81 81 LEU A C 1
ATOM 675 O O . LEU A 1 81 ? -2.629 -8.774 0.335 1.00 98.81 81 LEU A O 1
ATOM 679 N N . ASP A 1 82 ? -0.577 -9.381 0.989 1.00 98.81 82 ASP A N 1
ATOM 680 C CA . ASP A 1 82 ? -0.008 -9.477 -0.349 1.00 98.81 82 ASP A CA 1
ATOM 681 C C . ASP A 1 82 ? -0.763 -10.489 -1.232 1.00 98.81 82 ASP A C 1
ATOM 683 O O . ASP A 1 82 ? -1.146 -10.191 -2.364 1.00 98.81 82 ASP A O 1
ATOM 687 N N . ARG A 1 83 ? -1.129 -11.653 -0.677 1.00 98.69 83 ARG A N 1
ATOM 688 C CA . ARG A 1 83 ? -2.015 -12.611 -1.366 1.00 98.69 83 ARG A CA 1
ATOM 689 C C . ARG A 1 83 ? -3.415 -12.061 -1.634 1.00 98.69 83 ARG A C 1
ATOM 691 O O . ARG A 1 83 ? -3.991 -12.399 -2.665 1.00 98.69 83 ARG A O 1
ATO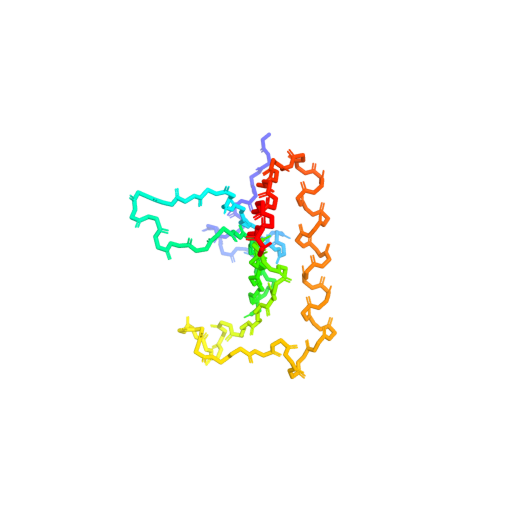M 698 N N . LYS A 1 84 ? -3.981 -11.251 -0.730 1.00 98.62 84 LYS A N 1
ATOM 699 C CA . LYS A 1 84 ? -5.281 -10.599 -0.970 1.00 98.62 84 LYS A CA 1
ATOM 700 C C . LYS A 1 84 ? -5.183 -9.606 -2.125 1.00 98.62 84 LYS A C 1
ATOM 702 O O . LYS A 1 84 ? -6.042 -9.637 -2.996 1.00 98.62 84 LYS A O 1
ATOM 707 N N . LEU A 1 85 ? -4.131 -8.786 -2.153 1.00 98.69 85 LEU A N 1
ATOM 708 C CA . LEU A 1 85 ? -3.872 -7.854 -3.250 1.00 98.69 85 LEU A CA 1
ATOM 709 C C . LEU A 1 85 ? -3.712 -8.605 -4.576 1.00 98.69 85 LEU A C 1
ATOM 711 O O . LEU A 1 85 ? -4.399 -8.289 -5.537 1.00 98.69 85 LEU A O 1
ATOM 715 N N . GLY A 1 86 ? -2.876 -9.647 -4.612 1.00 98.44 86 GLY A N 1
ATOM 716 C CA . GLY A 1 86 ? -2.681 -10.464 -5.814 1.00 98.44 86 GLY A CA 1
ATOM 717 C C . GLY A 1 86 ? -3.961 -11.142 -6.311 1.00 98.44 86 GLY A C 1
ATOM 718 O O . GLY A 1 86 ? -4.196 -11.196 -7.514 1.00 98.44 86 GLY A O 1
ATOM 719 N N . ARG A 1 87 ? -4.811 -11.625 -5.396 1.00 98.56 87 ARG A N 1
ATOM 720 C CA . ARG A 1 87 ? -6.123 -12.179 -5.749 1.00 98.56 87 ARG A CA 1
ATOM 721 C C . ARG A 1 87 ? -7.023 -11.120 -6.377 1.00 98.56 87 ARG A C 1
ATOM 723 O O . ARG A 1 87 ? -7.554 -11.369 -7.450 1.00 98.56 87 ARG A O 1
ATOM 730 N N . TRP A 1 88 ? -7.159 -9.965 -5.730 1.00 98.44 88 TRP A N 1
ATOM 731 C CA . TRP A 1 88 ? -8.002 -8.883 -6.232 1.00 98.44 88 TRP A CA 1
ATOM 732 C C . TRP A 1 88 ? -7.541 -8.406 -7.616 1.00 98.44 88 TRP A C 1
ATOM 734 O O . TRP A 1 88 ? -8.364 -8.328 -8.516 1.00 98.44 88 TRP A O 1
ATOM 744 N N . LEU A 1 89 ? -6.230 -8.211 -7.824 1.00 98.38 89 LEU A N 1
ATOM 745 C CA . LEU A 1 89 ? -5.671 -7.851 -9.135 1.00 98.38 89 LEU A CA 1
ATOM 746 C C . LEU A 1 89 ? -6.062 -8.857 -10.230 1.00 98.38 89 LEU A C 1
ATOM 748 O O . LEU A 1 89 ? -6.406 -8.456 -11.338 1.00 98.38 89 LEU A O 1
ATOM 752 N N . LYS A 1 90 ? -6.036 -10.160 -9.915 1.00 98.19 90 LYS A N 1
ATOM 753 C CA . LYS A 1 90 ? -6.451 -11.220 -10.844 1.00 98.19 90 LYS A CA 1
ATOM 754 C C . LYS A 1 90 ? -7.960 -11.203 -11.104 1.00 98.19 90 LYS A C 1
ATOM 756 O O . LYS A 1 90 ? -8.377 -11.383 -12.239 1.00 98.19 90 LYS A O 1
ATOM 761 N N . GLU A 1 91 ? -8.771 -11.022 -10.066 1.00 98.06 91 GLU A N 1
ATOM 762 C CA . GLU A 1 91 ? -10.238 -10.995 -10.171 1.00 98.06 91 GLU A CA 1
ATOM 763 C C . GLU A 1 91 ? -10.747 -9.790 -10.973 1.00 98.06 91 GLU A C 1
ATOM 765 O O . GLU A 1 91 ? -11.792 -9.884 -11.608 1.00 98.06 91 GLU A O 1
ATOM 770 N N . THR A 1 92 ? -10.012 -8.675 -10.966 1.00 97.56 92 THR A N 1
ATOM 771 C CA . THR A 1 92 ? -10.360 -7.466 -11.724 1.00 97.56 92 THR A CA 1
ATOM 772 C C . THR A 1 92 ? -9.707 -7.383 -13.101 1.00 97.56 92 THR A C 1
ATOM 774 O O . THR A 1 92 ? -9.820 -6.338 -13.733 1.00 97.56 92 THR A O 1
ATOM 777 N N . ASP A 1 93 ? -8.984 -8.421 -13.531 1.00 97.31 93 ASP A N 1
ATOM 778 C CA . ASP A 1 93 ? -8.187 -8.417 -14.767 1.00 97.31 93 ASP A CA 1
ATOM 779 C C . ASP A 1 93 ? -7.274 -7.175 -14.879 1.00 97.31 93 ASP A C 1
ATOM 781 O O . ASP A 1 93 ? -7.232 -6.462 -15.881 1.00 97.31 93 ASP A O 1
ATOM 785 N N . ALA A 1 94 ? -6.587 -6.849 -13.777 1.00 96.81 94 ALA A N 1
ATOM 786 C CA . ALA A 1 94 ? -5.779 -5.639 -13.691 1.00 96.81 94 ALA A CA 1
ATOM 787 C C . ALA A 1 94 ? -4.556 -5.720 -14.617 1.00 96.81 94 ALA A C 1
ATOM 789 O O . ALA A 1 94 ? -3.748 -6.650 -14.529 1.00 96.81 94 ALA A O 1
ATOM 790 N N . TRP A 1 95 ? -4.381 -4.704 -15.463 1.00 94.75 95 TRP A N 1
ATOM 791 C CA . TRP A 1 95 ? -3.222 -4.604 -16.343 1.00 94.75 95 TRP A CA 1
ATOM 792 C C . TRP A 1 95 ? -1.933 -4.373 -15.545 1.00 94.75 95 TRP A C 1
ATOM 794 O O . TRP A 1 95 ? -1.783 -3.370 -14.854 1.00 94.75 95 TRP A O 1
ATOM 804 N N . MET A 1 96 ? -0.974 -5.290 -15.662 1.00 94.88 96 MET A N 1
ATOM 805 C CA . MET A 1 96 ? 0.296 -5.207 -14.939 1.00 94.88 96 MET A CA 1
ATOM 806 C C . MET A 1 96 ? 1.382 -4.525 -15.783 1.00 94.88 96 MET A C 1
ATOM 808 O O . MET A 1 96 ? 1.495 -4.814 -16.979 1.00 94.88 96 MET A O 1
ATOM 812 N N . PRO A 1 97 ? 2.235 -3.677 -15.176 1.00 90.88 97 PRO A N 1
ATOM 813 C CA . PRO A 1 97 ? 3.373 -3.115 -15.882 1.00 90.88 97 PRO A CA 1
ATOM 814 C C . PRO A 1 97 ? 4.371 -4.219 -16.227 1.00 90.88 97 PRO A C 1
ATOM 816 O O . PRO A 1 97 ? 4.503 -5.221 -15.517 1.00 90.88 97 PRO A O 1
ATOM 819 N N . ARG A 1 98 ? 5.097 -4.035 -17.330 1.00 82.19 98 ARG A N 1
ATOM 820 C CA . ARG A 1 98 ? 6.164 -4.963 -17.704 1.00 82.19 98 ARG A CA 1
ATOM 821 C C . ARG A 1 98 ? 7.354 -4.765 -16.765 1.00 82.19 98 ARG A C 1
ATOM 823 O O . ARG A 1 98 ? 7.674 -3.614 -16.462 1.00 82.19 98 ARG A O 1
ATOM 830 N N . PRO A 1 99 ? 8.025 -5.847 -16.339 1.00 67.94 99 PRO A N 1
ATOM 831 C CA . PRO A 1 99 ? 9.268 -5.708 -15.599 1.00 67.94 99 PRO A CA 1
ATOM 832 C C . PRO A 1 99 ? 10.264 -4.881 -16.428 1.00 67.94 99 PRO A C 1
ATOM 834 O O . PRO A 1 99 ? 10.287 -5.016 -17.661 1.00 67.94 99 PRO A O 1
ATOM 837 N N . PRO A 1 100 ? 11.064 -4.011 -15.785 1.00 63.22 100 PRO A N 1
ATOM 838 C CA . PRO A 1 100 ? 12.093 -3.262 -16.489 1.00 63.22 100 PRO A CA 1
ATOM 839 C C . PRO A 1 100 ? 13.018 -4.242 -17.222 1.00 63.22 100 PRO A C 1
ATOM 841 O O . PRO A 1 100 ? 13.332 -5.319 -16.709 1.00 63.22 100 PRO A O 1
ATOM 844 N N . LYS A 1 101 ? 13.430 -3.894 -18.450 1.00 60.88 101 LYS A N 1
ATOM 845 C CA . LYS A 1 101 ? 14.425 -4.698 -19.174 1.00 60.88 101 LYS A CA 1
ATOM 846 C C . LYS A 1 101 ? 15.672 -4.817 -18.287 1.00 60.88 101 LYS A C 1
ATOM 848 O O . LYS A 1 101 ? 16.087 -3.789 -17.747 1.00 60.88 101 LYS A O 1
ATOM 853 N N . PRO A 1 102 ? 16.280 -6.009 -18.142 1.00 59.78 102 PRO A N 1
ATOM 854 C CA . PRO A 1 102 ? 17.558 -6.122 -17.455 1.00 59.78 102 PRO A CA 1
ATOM 855 C C . PRO A 1 102 ? 18.537 -5.147 -18.110 1.00 59.78 102 PRO A C 1
ATOM 857 O O . PRO A 1 102 ? 18.663 -5.149 -19.338 1.00 59.78 102 PRO A O 1
ATOM 860 N N . SER A 1 103 ? 19.195 -4.293 -17.325 1.00 57.50 103 SER A N 1
ATOM 861 C CA . SER A 1 103 ? 20.318 -3.524 -17.846 1.00 57.50 103 SER A CA 1
ATOM 862 C C . SER A 1 103 ? 21.392 -4.531 -18.242 1.00 57.50 103 SER A C 1
ATOM 864 O O . SER A 1 103 ? 21.939 -5.240 -17.396 1.00 57.50 103 SER A O 1
ATOM 866 N N . GLY A 1 104 ? 21.629 -4.663 -19.549 1.00 55.72 104 GLY A N 1
ATOM 867 C CA . GLY A 1 104 ? 22.779 -5.406 -20.044 1.00 55.72 104 GLY A CA 1
ATOM 868 C C . GLY A 1 104 ? 24.026 -4.808 -19.404 1.00 55.72 104 GLY A C 1
ATOM 869 O O . GLY A 1 104 ? 24.242 -3.601 -19.508 1.00 55.72 104 GLY A O 1
ATOM 870 N N . LYS A 1 105 ? 24.769 -5.634 -18.669 1.00 43.34 105 LYS A N 1
ATOM 871 C CA . LYS A 1 105 ? 26.178 -5.359 -18.401 1.00 43.34 105 LYS A CA 1
ATOM 872 C C . LYS A 1 105 ? 26.976 -5.706 -19.644 1.00 43.34 105 LYS A C 1
ATOM 874 O O . LYS A 1 105 ? 26.612 -6.722 -20.279 1.00 43.34 105 LYS A O 1
#

=== Feature glossary ===
Key to the feature types in this record:

— What the protein is —

Primary structure: the covalent order of the twenty standard amino acids along the backbone. Two proteins with the same sequence will (almost always) fold to the same structure; two with 30% identity often share a fold but not the details.

Database cross-references. InterPro integrates a dozen domain/family signature databases into unified entries with residue-range hits. GO terms attach function/process/location labels with evidence codes. CATH codes position the fold in a four-level structural taxonomy. Organism is the NCBI-taxonomy species name.

— Where its atoms are —

The mmCIF block holds the 3D Cartesian coordinates of each backbone atom (N, Cα, C, O) in ångströms. mmCIF is the PDB's canonical archive format — a tagged-loop text representation of the atomic model.

Six rendered views show the 3D structure from the faces of a cube — i.e. along ±x, ±y, ±z. Rendering representation is drawn randomly per protein from cartoon (secondary-structure ribbons), sticks (backbone bonds), or molecular surface; coloring is either N→C rainbow (blue at the N-terminus through red at the C-terminus) or one color per chain.

— Local backbone conformation —

DSSP 8-state secondary structure assigns each residue one of H (α-helix), G (3₁₀-helix), I (π-helix), E (extended β-strand), B (isolated β-bridge), T (hydrogen-bonded turn), S (bend), or '-' (coil). The assignment is computed from backbone hydrogen-bond geometry via the Kabsch–Sander algorithm.

P-SEA three-state annotation labels each residue as helix, strand, or coil based purely on the geometry of the Cα trace. It serves as a fallback when the full backbone (and thus DSSP) is unavailable.

The φ/ψ torsion pair specifies the backbone conformation at each residue. φ rotates about the N–Cα bond, ψ about the Cα–C bond. Steric clashes forbid most of the (φ, ψ) plane — the allowed regions (α-helix basin, β-sheet basin, left-handed helix) are the Ramachandran-allowed regions.

— Global shape and packing —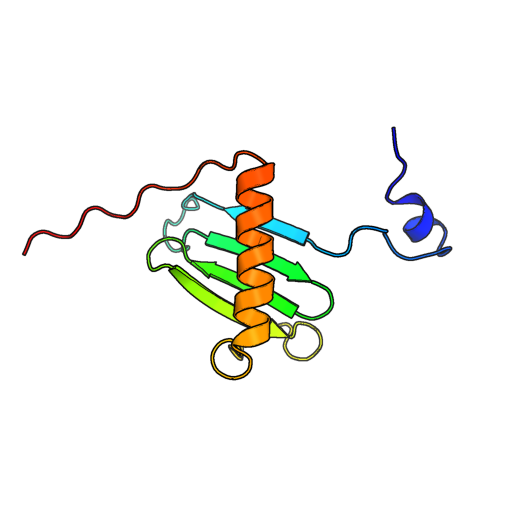

The geometric summary reports three shape descriptors. Rg (radius of gyration) measures how spread out the Cα atoms are about their centre of mass; compact globular proteins have small Rg, elongated or unfolded ones large. Cα contacts (<8 Å, |i−j|>4) count long-range residue pairs in spatial proximity — high for tightly packed folds, near zero for rods or random coil. The bounding-box extents give the protein's footprint along x, y, z in Å.

Accessible surface area quantifies burial. A residue with SASA near zero is packed into the hydrophobic core; one with SASA >100 Å² sits on the surface. Computed here via the Shrake–Rupley numerical algorithm with a 1.4 Å probe.

Plot images: a contact map (which residues are close in 3D, as an N×N binary image), a Ramachandran scatter (backbone torsion angles, revealing secondary-structure composition at a glance), and — for AlphaFold structures — a PAE heatmap (pairwise prediction confidence).

— Structural neighborhood —

The Foldseek 3Di string encodes local tertiary geometry as a 20-letter alphabet — one character per residue — derived from the relative positions of nearby Cα atoms. Unlike the amino-acid sequence, 3Di is a direct function of the 3D structure, so two proteins with the same fold have similar 3Di strings even at low sequence identity.

Nearest PDB neighbors are the top structural matches found by Foldseek when searching this structure against the entire Protein Data Bank. Each hit reports a TM-score (0 to 1; >0.5 almost always implies the same fold) and an E-value. These are *structural* homologs — they may share no detectable sequence similarity.

— Confidence and disorder —

For AlphaFold models, the B-factor field carries pLDDT — the model's own estimate of local accuracy on a 0–100 scale. Regions with pLDDT<50 should be treated as essentially unmodeled; they often correspond to intrinsically disordered segments.

B-factor (Debye–Waller factor) reflects atomic displacement in the crystal lattice. It is an experimental observable (units Å²), not a prediction; low values mean the atom is pinned down, high values mean it moves or is heterogeneous across the crystal.

Predicted aligned error is AlphaFold's pairwise confidence. Unlike pLDDT (per-residue), PAE is per-residue-pair and captures whether two parts of the structure are correctly placed relative to each other. Units are ångströms of expected positional error.